Protein AF-A0AB73PGU0-F1 (afdb_monomer)

Secondary structure (DSSP, 8-state):
------HHHHHHHHHHHHHHHHHT--HHHHHHHTTS--HHHHHHHHTTSSPPPHHHHHHHGGGGT-SSHHHHHHHHHHHHHHHHHHHHHHHHHHHHHHHHHHHHHHH-GGG---GGGG-TTTTTT--PPP-

Foldseek 3Di:
DPQPQDPLLVLLLVLVLVLCVVLVNDLVNLCVLVVNDDSVVSVCSNVSVHGDDQVSLQSCQVVSVHNGNVRSSVVSVVVCVVVVVVVVVVVVVVVVVVVVVVVVCVVCVVVDDDVLVVDPCVCVPPDPDDD

Structure (mmCIF, N/CA/C/O backbone):
data_AF-A0AB73PGU0-F1
#
_entry.id   AF-A0AB73PGU0-F1
#
loop_
_atom_site.group_PDB
_atom_site.id
_atom_site.type_symbol
_atom_site.label_atom_id
_atom_site.label_alt_id
_atom_site.label_comp_id
_atom_site.label_asym_id
_atom_site.label_entity_id
_atom_site.label_seq_id
_atom_site.pdbx_PDB_ins_code
_atom_site.Cartn_x
_atom_site.Cartn_y
_atom_site.Cartn_z
_atom_site.occupancy
_atom_site.B_iso_or_equiv
_atom_site.auth_seq_id
_atom_site.auth_comp_id
_atom_site.auth_asym_id
_atom_site.auth_atom_id
_atom_site.pdbx_PDB_model_num
ATOM 1 N N . MET A 1 1 ? 15.342 8.056 17.870 1.00 42.19 1 MET A N 1
ATOM 2 C CA . MET A 1 1 ? 15.193 6.724 17.252 1.00 42.19 1 MET A CA 1
ATOM 3 C C . MET A 1 1 ? 15.213 6.954 15.758 1.00 42.19 1 MET A C 1
ATOM 5 O O . MET A 1 1 ? 14.221 7.421 15.206 1.00 42.19 1 MET A O 1
ATOM 9 N N . ASP A 1 2 ? 16.370 6.753 15.139 1.00 48.47 2 ASP A N 1
ATOM 10 C CA . ASP A 1 2 ? 16.522 6.889 13.695 1.00 48.47 2 ASP A CA 1
ATOM 11 C C . ASP A 1 2 ? 15.851 5.677 13.054 1.00 48.47 2 ASP A C 1
ATOM 13 O O . ASP A 1 2 ? 16.398 4.579 13.041 1.00 48.47 2 ASP A O 1
ATOM 17 N N . SER A 1 3 ? 14.600 5.844 12.623 1.00 56.78 3 SER A N 1
ATOM 18 C CA . SER A 1 3 ? 13.902 4.834 11.828 1.00 56.78 3 SER A CA 1
ATOM 19 C C . SER A 1 3 ? 14.548 4.796 10.447 1.00 56.78 3 SER A C 1
ATOM 21 O O . SER A 1 3 ? 14.090 5.479 9.532 1.00 56.78 3 SER A O 1
ATOM 23 N N . SER A 1 4 ? 15.655 4.068 10.315 1.00 62.69 4 SER A N 1
ATOM 24 C CA . SER A 1 4 ? 16.241 3.756 9.020 1.00 62.69 4 SER A CA 1
ATOM 25 C C . SER A 1 4 ? 15.293 2.810 8.287 1.00 62.69 4 SER A C 1
ATOM 27 O O . SER A 1 4 ? 15.162 1.639 8.633 1.00 62.69 4 SER A O 1
ATOM 29 N N . THR A 1 5 ? 14.589 3.341 7.289 1.00 70.62 5 THR A N 1
ATOM 30 C CA . THR A 1 5 ? 13.758 2.551 6.379 1.00 70.62 5 THR A CA 1
ATOM 31 C C . THR A 1 5 ? 14.639 1.495 5.709 1.00 70.62 5 THR A C 1
ATOM 33 O O . THR A 1 5 ? 15.597 1.821 5.005 1.00 70.62 5 THR A O 1
ATOM 36 N N . THR A 1 6 ? 14.355 0.220 5.955 1.00 83.44 6 THR A N 1
ATOM 37 C CA . THR A 1 6 ? 15.083 -0.908 5.368 1.00 83.44 6 THR A CA 1
ATOM 38 C C . THR A 1 6 ? 14.605 -1.185 3.943 1.00 83.44 6 THR A C 1
ATOM 40 O O . THR A 1 6 ? 13.558 -0.702 3.508 1.00 83.44 6 THR A O 1
ATOM 43 N N . ARG A 1 7 ? 15.342 -2.016 3.193 1.00 83.31 7 ARG A N 1
ATOM 44 C CA . ARG A 1 7 ? 14.898 -2.465 1.862 1.00 83.3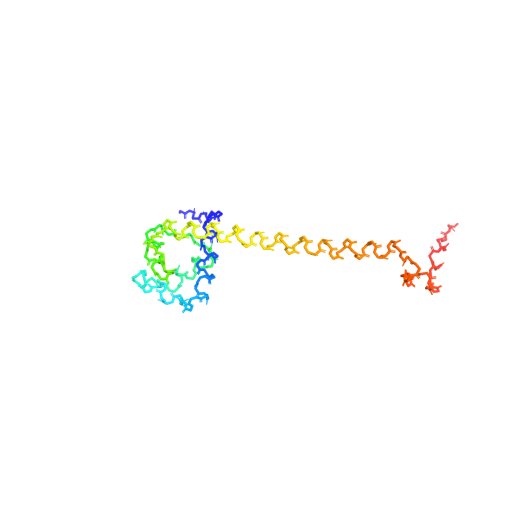1 7 ARG A CA 1
ATOM 45 C C . ARG A 1 7 ? 13.496 -3.077 1.922 1.00 83.31 7 ARG A C 1
ATOM 47 O O . ARG A 1 7 ? 12.679 -2.752 1.072 1.00 83.31 7 ARG A O 1
ATOM 54 N N . THR A 1 8 ? 13.218 -3.906 2.928 1.00 85.81 8 THR A N 1
ATOM 55 C CA . THR A 1 8 ? 11.913 -4.549 3.141 1.00 85.81 8 THR A CA 1
ATOM 56 C C . THR A 1 8 ? 10.806 -3.529 3.390 1.00 85.81 8 THR A C 1
ATOM 58 O O . THR A 1 8 ? 9.726 -3.661 2.823 1.00 85.81 8 THR A O 1
ATOM 61 N N . ASP A 1 9 ? 11.079 -2.471 4.157 1.00 88.19 9 ASP A N 1
ATOM 62 C CA . ASP A 1 9 ? 10.100 -1.403 4.387 1.00 88.19 9 ASP A CA 1
ATOM 63 C C . ASP A 1 9 ? 9.684 -0.731 3.076 1.00 88.19 9 ASP A C 1
ATOM 65 O O . ASP A 1 9 ? 8.495 -0.522 2.840 1.00 88.19 9 ASP A O 1
ATOM 69 N N . LEU A 1 10 ? 10.640 -0.455 2.183 1.00 88.38 10 LEU A N 1
ATOM 70 C CA . LEU A 1 10 ? 10.348 0.125 0.868 1.00 88.38 10 LEU A CA 1
ATOM 71 C C . LEU A 1 10 ? 9.468 -0.798 0.019 1.00 88.38 10 LEU A C 1
ATOM 73 O O . LEU A 1 10 ? 8.542 -0.326 -0.640 1.00 88.38 10 LEU A O 1
ATOM 77 N N . VAL A 1 11 ? 9.728 -2.110 0.063 1.00 90.56 11 VAL A N 1
ATOM 78 C CA . VAL A 1 11 ? 8.909 -3.117 -0.630 1.00 90.56 11 VAL A CA 1
ATOM 79 C C . VAL A 1 11 ? 7.466 -3.079 -0.133 1.00 90.56 11 VAL A C 1
ATOM 81 O O . VAL A 1 11 ? 6.534 -3.022 -0.933 1.00 90.56 11 VAL A O 1
ATOM 84 N N . ILE A 1 12 ? 7.288 -3.067 1.187 1.00 92.12 12 ILE A N 1
ATOM 85 C CA . ILE A 1 12 ? 5.972 -3.031 1.828 1.00 92.12 12 ILE A CA 1
ATOM 86 C C . ILE A 1 12 ? 5.235 -1.738 1.466 1.00 92.12 12 ILE A C 1
ATOM 88 O O . ILE A 1 12 ? 4.068 -1.788 1.088 1.00 92.12 12 ILE A O 1
ATOM 92 N N . CYS A 1 13 ? 5.908 -0.585 1.516 1.00 92.19 13 CYS A N 1
ATOM 93 C CA . CYS A 1 13 ? 5.293 0.702 1.183 1.00 92.19 13 CYS A CA 1
ATOM 94 C C . CYS A 1 13 ? 4.848 0.762 -0.284 1.00 92.19 13 CYS A C 1
ATOM 96 O O . CYS A 1 13 ? 3.736 1.212 -0.573 1.00 92.19 13 CYS A O 1
ATOM 98 N N . LYS A 1 14 ? 5.684 0.262 -1.205 1.00 91.25 14 LYS A N 1
ATOM 99 C CA . LYS A 1 14 ? 5.345 0.178 -2.631 1.00 91.25 14 LYS A CA 1
ATOM 100 C C . LYS A 1 14 ? 4.131 -0.724 -2.855 1.00 91.25 14 LYS A C 1
ATOM 102 O O . LYS A 1 14 ? 3.184 -0.299 -3.512 1.00 91.25 14 LYS A O 1
ATOM 107 N N . TYR A 1 15 ? 4.142 -1.922 -2.271 1.00 93.00 15 TYR A N 1
ATOM 108 C CA . TYR A 1 15 ? 3.032 -2.866 -2.383 1.00 93.00 15 TYR A CA 1
ATOM 109 C C . TYR A 1 15 ? 1.727 -2.276 -1.845 1.00 93.00 15 TYR A C 1
ATOM 111 O O . TYR A 1 15 ? 0.718 -2.306 -2.540 1.00 93.00 15 TYR A O 1
ATOM 119 N N . ILE A 1 16 ? 1.749 -1.684 -0.644 1.00 93.19 16 ILE A N 1
ATOM 120 C CA . ILE A 1 16 ? 0.570 -1.044 -0.047 1.00 93.19 16 ILE A CA 1
ATOM 121 C C . ILE A 1 16 ? 0.042 0.063 -0.964 1.00 93.19 16 ILE A C 1
ATOM 123 O O . ILE A 1 16 ? -1.157 0.116 -1.208 1.00 93.19 16 ILE A O 1
ATOM 127 N N . SER A 1 17 ? 0.916 0.904 -1.523 1.00 92.00 17 SER A N 1
ATOM 128 C CA . SER A 1 17 ? 0.509 1.991 -2.427 1.00 92.00 17 SER A CA 1
ATOM 129 C C . SER A 1 17 ? -0.167 1.467 -3.700 1.00 92.00 17 SER A C 1
ATOM 131 O O . SER A 1 17 ? -1.230 1.948 -4.080 1.00 92.00 17 SER A O 1
ATOM 133 N N . GLN A 1 18 ? 0.391 0.426 -4.320 1.00 90.75 18 GLN A N 1
ATOM 134 C CA . GLN A 1 18 ? -0.200 -0.208 -5.505 1.00 90.75 18 GLN A CA 1
ATOM 135 C C . GLN A 1 18 ? -1.516 -0.925 -5.181 1.00 90.75 18 GLN A C 1
ATOM 137 O O . GLN A 1 18 ? -2.491 -0.818 -5.922 1.00 90.75 18 GLN A O 1
ATOM 142 N N . ALA A 1 19 ? -1.567 -1.639 -4.056 1.00 90.12 19 ALA A N 1
ATOM 143 C CA . ALA A 1 19 ? -2.769 -2.325 -3.604 1.00 90.12 19 ALA A CA 1
ATOM 144 C C . ALA A 1 19 ? -3.880 -1.333 -3.227 1.00 90.12 19 ALA A C 1
ATOM 146 O O . ALA A 1 19 ? -5.056 -1.648 -3.394 1.00 90.12 19 ALA A O 1
ATOM 147 N N . MET A 1 20 ? -3.531 -0.130 -2.761 1.00 93.19 20 MET A N 1
ATOM 148 C CA . MET A 1 20 ? -4.494 0.949 -2.549 1.00 93.19 20 MET A CA 1
ATOM 149 C C . MET A 1 20 ? -5.137 1.400 -3.858 1.00 93.19 20 MET A C 1
ATOM 151 O O . MET A 1 20 ? -6.361 1.465 -3.942 1.00 93.19 20 MET A O 1
ATOM 155 N N . GLU A 1 21 ? -4.328 1.661 -4.885 1.00 90.25 21 GLU A N 1
ATOM 156 C CA . GLU A 1 21 ? -4.814 2.069 -6.207 1.00 90.25 21 GLU A CA 1
ATOM 157 C C . GLU A 1 21 ? -5.678 0.981 -6.856 1.00 90.25 21 GLU A C 1
ATOM 159 O O . GLU A 1 21 ? -6.776 1.267 -7.332 1.00 90.25 21 GLU A O 1
ATOM 164 N N . ALA A 1 22 ? -5.227 -0.276 -6.815 1.00 88.12 22 ALA A N 1
ATOM 165 C CA . ALA A 1 22 ? -5.921 -1.399 -7.440 1.00 88.12 22 ALA A CA 1
ATOM 166 C C . ALA A 1 22 ? -7.276 -1.722 -6.788 1.00 88.12 22 ALA A C 1
ATOM 168 O O . ALA A 1 22 ? -8.213 -2.109 -7.482 1.00 88.12 22 ALA A O 1
ATOM 169 N N . ASN A 1 23 ? -7.386 -1.559 -5.466 1.00 88.56 23 ASN A N 1
ATOM 170 C CA . ASN A 1 23 ? -8.597 -1.891 -4.710 1.00 88.56 23 ASN A CA 1
ATOM 171 C C . ASN A 1 23 ? -9.470 -0.666 -4.383 1.00 88.56 23 ASN A C 1
ATOM 173 O O . ASN A 1 23 ? -10.486 -0.806 -3.706 1.00 88.56 23 ASN A O 1
ATOM 177 N N . GLY A 1 24 ? -9.082 0.537 -4.823 1.00 92.00 24 GLY A N 1
ATOM 178 C CA . GLY A 1 24 ? -9.798 1.776 -4.504 1.00 92.00 24 GLY A CA 1
ATOM 179 C C . GLY A 1 24 ? -9.772 2.148 -3.015 1.00 92.00 24 GLY A C 1
ATOM 180 O O . GLY A 1 24 ? -10.698 2.795 -2.530 1.00 92.00 24 GLY A O 1
ATOM 181 N N . ILE A 1 25 ? -8.733 1.735 -2.281 1.00 94.00 25 ILE A N 1
ATOM 182 C CA . ILE A 1 25 ? -8.571 2.000 -0.843 1.00 94.00 25 ILE A CA 1
ATOM 183 C C . ILE A 1 25 ? -7.874 3.348 -0.665 1.00 94.00 25 ILE A C 1
ATOM 185 O O . ILE A 1 25 ? -6.797 3.595 -1.208 1.00 94.00 25 ILE A O 1
ATOM 189 N N . THR A 1 26 ? -8.456 4.230 0.141 1.00 95.81 26 THR A N 1
ATOM 190 C CA . THR A 1 26 ? -7.923 5.575 0.375 1.00 95.81 26 THR A CA 1
ATOM 191 C C . THR A 1 26 ? -7.048 5.641 1.630 1.00 95.81 26 THR A C 1
ATOM 193 O O . THR A 1 26 ? -7.118 4.797 2.523 1.00 95.81 26 THR A O 1
ATOM 196 N N . GLN A 1 27 ? -6.245 6.704 1.773 1.00 95.31 27 GLN A N 1
ATOM 197 C CA . GLN A 1 27 ? -5.517 6.950 3.031 1.00 95.31 27 GLN A CA 1
ATOM 198 C C . GLN A 1 27 ? -6.459 7.150 4.234 1.00 95.31 27 GLN A C 1
ATOM 200 O O . GLN A 1 27 ? -6.046 6.932 5.374 1.00 95.31 27 GLN A O 1
ATOM 205 N N . ALA A 1 28 ? -7.715 7.553 4.002 1.00 95.44 28 ALA A N 1
ATOM 206 C CA . ALA A 1 28 ? -8.720 7.658 5.056 1.00 95.44 28 ALA A CA 1
ATOM 207 C C . ALA A 1 28 ? -9.158 6.273 5.559 1.00 95.44 28 ALA A C 1
ATOM 209 O O . ALA A 1 28 ? -9.367 6.101 6.759 1.00 95.44 28 ALA A O 1
ATOM 210 N N . ASP A 1 29 ? -9.209 5.273 4.678 1.00 95.25 29 ASP A N 1
ATOM 211 C CA . ASP A 1 29 ? -9.517 3.890 5.054 1.00 95.25 29 ASP A CA 1
ATOM 212 C C . ASP A 1 29 ? -8.382 3.278 5.879 1.00 95.25 29 ASP A C 1
ATOM 214 O O . ASP A 1 29 ? -8.634 2.670 6.921 1.00 95.25 29 ASP A O 1
ATOM 218 N N . LEU A 1 30 ? -7.125 3.538 5.491 1.00 95.19 30 LEU A N 1
ATOM 219 C CA . LEU A 1 30 ? -5.963 3.159 6.303 1.00 95.19 30 LEU A CA 1
ATOM 220 C C . LEU A 1 30 ? -5.986 3.843 7.676 1.00 95.19 30 LEU A C 1
ATOM 222 O O . LEU A 1 30 ? -5.739 3.206 8.697 1.00 95.19 30 LEU A O 1
ATOM 226 N N . SER A 1 31 ? -6.308 5.140 7.716 1.00 96.19 31 SER A N 1
ATOM 227 C CA . SER A 1 31 ? -6.467 5.882 8.970 1.00 96.19 31 SER A CA 1
ATOM 228 C C . SER A 1 31 ? -7.531 5.239 9.862 1.00 96.19 31 SER A C 1
ATOM 230 O O . SER A 1 31 ? -7.272 5.002 11.042 1.00 96.19 31 SER A O 1
ATOM 232 N N . LYS A 1 32 ? -8.691 4.883 9.298 1.00 95.69 32 LYS A N 1
ATOM 233 C CA . LYS A 1 32 ? -9.795 4.233 10.015 1.00 95.69 32 LYS A CA 1
ATOM 234 C C . LYS A 1 32 ? -9.400 2.866 10.579 1.00 95.69 32 LYS A C 1
ATOM 236 O O . LYS A 1 32 ? -9.692 2.597 11.742 1.00 95.69 32 LYS A O 1
ATOM 241 N N . ALA A 1 33 ? -8.703 2.037 9.801 1.00 94.31 33 ALA A N 1
ATOM 242 C CA . ALA A 1 33 ? -8.201 0.736 10.258 1.00 94.31 33 ALA A CA 1
ATOM 243 C C . ALA A 1 33 ? -7.163 0.856 11.388 1.00 94.31 33 ALA A C 1
ATOM 245 O O . ALA A 1 33 ? -7.006 -0.051 12.204 1.00 94.31 33 ALA A O 1
ATOM 246 N N . LEU A 1 34 ? -6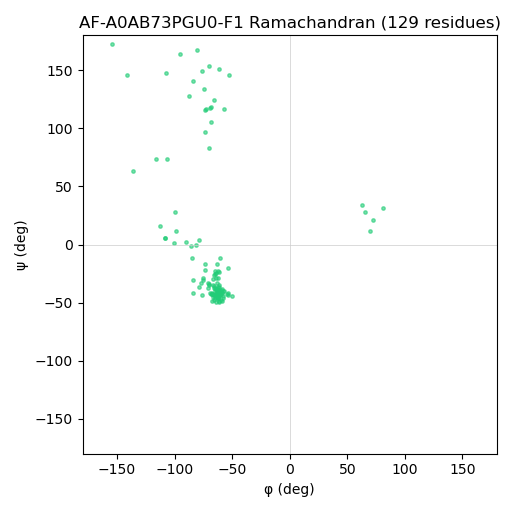.489 2.002 11.480 1.00 94.88 34 LEU A N 1
ATOM 247 C CA . LEU A 1 34 ? -5.498 2.294 12.510 1.00 94.88 34 LEU A CA 1
ATOM 248 C C . LEU A 1 34 ? -6.051 3.156 13.652 1.00 94.88 34 LEU A C 1
ATOM 250 O O . LEU A 1 34 ? -5.285 3.861 14.298 1.00 94.88 34 LEU A O 1
ATOM 254 N N . GLU A 1 35 ? -7.354 3.087 13.935 1.00 92.69 35 GLU A N 1
ATOM 255 C CA . GLU A 1 35 ? -8.005 3.837 15.028 1.00 92.69 35 GLU A CA 1
ATOM 256 C C . GLU A 1 35 ? -7.930 5.370 14.855 1.00 92.69 35 GLU A C 1
ATOM 258 O O . GLU A 1 35 ? -7.835 6.126 15.819 1.00 92.69 35 GLU A O 1
ATOM 263 N N . GLY A 1 36 ? -7.971 5.857 13.614 1.00 89.06 36 GLY A N 1
ATOM 264 C CA . GLY A 1 36 ? -8.018 7.291 13.318 1.00 89.06 36 GLY A CA 1
ATOM 265 C C . GLY A 1 36 ? -6.658 7.988 13.373 1.00 89.06 36 GLY A C 1
ATOM 266 O O . GLY A 1 36 ? -6.582 9.171 13.711 1.00 89.06 36 GLY A O 1
ATOM 267 N N . ARG A 1 37 ? -5.562 7.288 13.036 1.00 92.94 37 ARG A N 1
ATOM 268 C CA . ARG A 1 37 ? -4.232 7.918 12.909 1.00 92.94 37 ARG A CA 1
ATOM 269 C C . ARG A 1 37 ? -4.273 9.124 11.972 1.00 92.94 37 ARG A C 1
ATOM 271 O O . ARG A 1 37 ? -4.986 9.131 10.970 1.00 92.94 37 ARG A O 1
ATOM 278 N N . SER A 1 38 ? -3.462 10.135 12.278 1.00 94.62 38 SER A N 1
ATOM 279 C CA . SER A 1 38 ? -3.455 11.386 11.520 1.00 94.62 38 SER A CA 1
ATOM 280 C C . SER A 1 38 ? -3.079 11.175 10.050 1.00 94.62 38 SER A C 1
ATOM 282 O O . SER A 1 38 ? -2.293 10.294 9.702 1.00 94.62 38 SER A O 1
ATOM 284 N N . LYS A 1 39 ? -3.587 12.050 9.176 1.00 93.06 39 LYS A N 1
ATOM 285 C CA . LYS A 1 39 ? -3.259 12.026 7.743 1.00 93.06 39 LYS A CA 1
ATOM 286 C C . LYS A 1 39 ? -1.747 12.065 7.489 1.00 93.06 39 LYS A C 1
ATOM 288 O O . LYS A 1 39 ? -1.255 11.324 6.648 1.00 93.06 39 LYS A O 1
ATOM 293 N N . GLY A 1 40 ? -1.008 12.894 8.232 1.00 94.38 40 GLY A N 1
ATOM 294 C CA . GLY A 1 40 ? 0.452 12.977 8.112 1.00 94.38 40 GLY A CA 1
ATOM 295 C C . GLY A 1 40 ? 1.143 11.658 8.462 1.00 94.38 40 GLY A C 1
ATOM 296 O O . GLY A 1 40 ? 2.029 11.216 7.740 1.00 94.38 40 GLY A O 1
ATOM 297 N N . TYR A 1 41 ? 0.667 10.977 9.506 1.00 94.31 41 TYR A N 1
ATOM 298 C CA . TYR A 1 41 ? 1.202 9.686 9.933 1.00 94.31 41 TYR A CA 1
ATOM 299 C C . TYR A 1 41 ? 1.051 8.595 8.866 1.00 94.31 41 TYR A C 1
ATOM 301 O O . TYR A 1 41 ? 1.992 7.831 8.635 1.00 94.31 41 TYR A O 1
ATOM 309 N N . ILE A 1 42 ? -0.122 8.532 8.224 1.00 95.62 42 ILE A N 1
ATOM 310 C CA . ILE A 1 42 ? -0.395 7.606 7.116 1.00 95.62 42 ILE A CA 1
ATOM 311 C C . ILE A 1 42 ? 0.445 7.989 5.899 1.00 95.62 42 ILE A C 1
ATOM 313 O O . ILE A 1 42 ? 1.138 7.144 5.339 1.00 95.62 42 ILE A O 1
ATOM 317 N N . SER A 1 43 ? 0.437 9.270 5.524 1.00 94.31 43 SER A N 1
ATOM 318 C CA . SER A 1 43 ? 1.162 9.766 4.356 1.00 94.31 43 SER A CA 1
ATOM 319 C C . SER A 1 43 ? 2.662 9.500 4.449 1.00 94.31 43 SER A C 1
ATOM 321 O O . SER A 1 43 ? 3.258 9.109 3.452 1.00 94.31 43 SER A O 1
ATOM 323 N N . ASP A 1 44 ? 3.286 9.687 5.612 1.00 9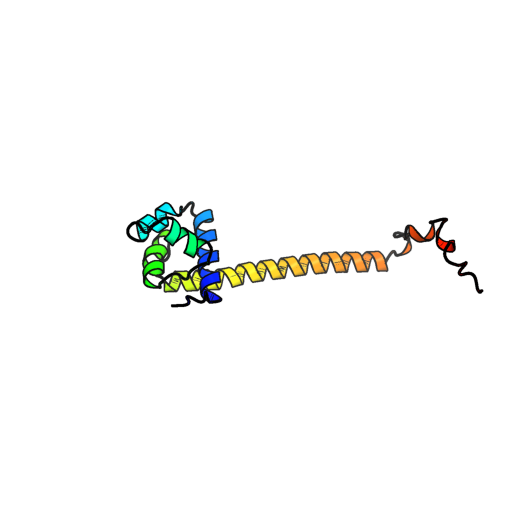3.94 44 ASP A N 1
ATOM 324 C CA . ASP A 1 44 ? 4.720 9.435 5.771 1.00 93.94 44 ASP A CA 1
ATOM 325 C C . ASP A 1 44 ? 5.081 7.964 5.539 1.00 93.94 44 ASP A C 1
ATOM 327 O O . ASP A 1 44 ? 6.152 7.676 5.009 1.00 93.94 44 ASP A O 1
ATOM 331 N N . ARG A 1 45 ? 4.190 7.031 5.884 1.00 93.31 45 ARG A N 1
ATOM 332 C CA . ARG A 1 45 ? 4.425 5.596 5.689 1.00 93.31 45 ARG A CA 1
ATOM 333 C C . ARG A 1 45 ? 4.085 5.129 4.287 1.00 93.31 45 ARG A C 1
ATOM 335 O O . ARG A 1 45 ? 4.859 4.394 3.695 1.00 93.31 45 ARG A O 1
ATOM 342 N N . VAL A 1 46 ? 2.979 5.603 3.716 1.00 92.31 46 VAL A N 1
ATOM 343 C CA . VAL A 1 46 ? 2.635 5.324 2.312 1.00 92.31 46 VAL A CA 1
ATOM 344 C C . VAL A 1 46 ? 3.752 5.820 1.383 1.00 92.31 46 VAL A C 1
ATOM 346 O O . VAL A 1 46 ? 4.159 5.109 0.473 1.00 92.31 46 VAL A O 1
ATOM 349 N N . LEU A 1 47 ? 4.337 6.989 1.675 1.00 89.75 47 LEU A N 1
ATOM 350 C CA . LEU A 1 47 ? 5.471 7.546 0.926 1.00 89.75 47 LEU A CA 1
ATOM 351 C C . LEU A 1 47 ? 6.838 6.927 1.289 1.00 89.75 47 LEU A C 1
ATOM 353 O O . LEU A 1 47 ? 7.861 7.409 0.806 1.00 89.75 47 LEU A O 1
ATOM 357 N N . GLY A 1 48 ? 6.895 5.917 2.164 1.00 88.25 48 GLY A N 1
ATOM 358 C CA . GLY A 1 48 ? 8.140 5.239 2.549 1.00 88.25 48 GLY A CA 1
ATOM 359 C C . GLY A 1 48 ? 9.115 6.069 3.396 1.00 88.25 48 GLY A C 1
ATOM 360 O O . GLY A 1 48 ? 10.259 5.665 3.601 1.00 88.25 48 GLY A O 1
ATOM 361 N N . LYS A 1 49 ? 8.688 7.222 3.927 1.00 89.88 49 LYS A N 1
ATOM 362 C CA . LYS A 1 49 ? 9.503 8.066 4.822 1.00 89.88 49 LYS A CA 1
ATOM 363 C C . LYS A 1 49 ? 9.648 7.464 6.220 1.00 89.88 49 LYS A C 1
ATOM 365 O O . LYS A 1 49 ? 10.549 7.847 6.965 1.00 89.88 49 LYS A O 1
ATOM 370 N N . ARG A 1 50 ? 8.732 6.571 6.601 1.00 90.44 50 ARG A N 1
ATOM 371 C CA . ARG A 1 50 ? 8.715 5.843 7.875 1.00 90.44 50 ARG A CA 1
ATOM 372 C C . ARG A 1 50 ? 8.260 4.404 7.649 1.00 90.44 50 ARG A C 1
ATOM 374 O O . ARG A 1 50 ? 7.382 4.165 6.828 1.00 90.44 50 ARG A O 1
ATOM 381 N N . SER A 1 51 ? 8.812 3.481 8.427 1.00 90.94 51 SER A N 1
ATOM 382 C CA . SER A 1 51 ? 8.388 2.080 8.452 1.00 90.94 51 SER A CA 1
ATOM 383 C C . SER A 1 51 ? 7.008 1.903 9.095 1.00 90.94 51 SER A C 1
ATOM 385 O O . SER A 1 51 ? 6.594 2.685 9.960 1.00 90.94 51 SER A O 1
ATOM 387 N N . TRP A 1 52 ? 6.321 0.833 8.701 1.00 93.25 52 TRP A N 1
ATOM 388 C CA . TRP A 1 52 ? 5.115 0.344 9.367 1.00 93.25 52 TRP A CA 1
ATOM 389 C C . TRP A 1 52 ? 5.496 -0.545 10.551 1.00 93.25 52 TRP A C 1
ATOM 391 O O . TRP A 1 52 ? 6.419 -1.352 10.451 1.00 93.25 52 TRP A O 1
ATOM 401 N N . ALA A 1 53 ? 4.778 -0.442 11.668 1.00 92.94 53 ALA A N 1
ATOM 402 C CA . ALA A 1 53 ? 4.895 -1.447 12.718 1.00 92.94 53 ALA A CA 1
ATOM 403 C C . ALA A 1 53 ? 4.137 -2.726 12.320 1.00 92.94 53 ALA A C 1
ATOM 405 O O . ALA A 1 53 ? 3.105 -2.659 11.655 1.00 92.94 53 ALA A O 1
ATOM 406 N N . ILE A 1 54 ? 4.606 -3.892 12.777 1.00 92.94 54 ILE A N 1
ATOM 407 C CA . ILE A 1 54 ? 3.959 -5.190 12.494 1.00 92.94 54 ILE A CA 1
ATOM 408 C C . ILE A 1 54 ? 2.478 -5.186 12.901 1.00 92.94 54 ILE A C 1
ATOM 410 O O . ILE A 1 54 ? 1.629 -5.608 12.125 1.00 92.94 54 ILE A O 1
ATOM 414 N N . SER A 1 55 ? 2.148 -4.615 14.062 1.00 95.44 55 SER A N 1
ATOM 415 C CA . SER A 1 55 ? 0.761 -4.501 14.531 1.00 95.44 55 SER A CA 1
ATOM 416 C C . SER A 1 55 ? -0.117 -3.603 13.654 1.00 95.44 55 SER A C 1
ATOM 418 O O . SER A 1 55 ? -1.336 -3.754 13.641 1.00 95.44 55 SER A O 1
ATOM 420 N N . GLU A 1 56 ? 0.475 -2.656 12.927 1.00 95.75 56 GLU A N 1
ATOM 421 C CA . GLU A 1 56 ? -0.245 -1.845 11.946 1.00 95.75 56 GLU A CA 1
ATOM 422 C C . GLU A 1 56 ? -0.498 -2.653 10.684 1.00 95.75 56 GLU A C 1
ATOM 424 O O . GLU A 1 56 ? -1.615 -2.649 10.178 1.00 95.75 56 GLU A O 1
ATOM 429 N N . LEU A 1 57 ? 0.506 -3.396 10.217 1.00 96.19 57 LEU A N 1
ATOM 430 C CA . LEU A 1 57 ? 0.357 -4.291 9.074 1.00 96.19 57 LEU A CA 1
ATOM 431 C C . LEU A 1 57 ? -0.725 -5.349 9.318 1.00 96.19 57 LEU A C 1
ATOM 433 O O . LEU A 1 57 ? -1.510 -5.603 8.411 1.00 96.19 57 LEU A O 1
ATOM 437 N N . ASP A 1 58 ? -0.842 -5.882 10.538 1.00 96.31 58 ASP A N 1
ATOM 438 C CA . ASP A 1 58 ? -1.913 -6.823 10.909 1.00 96.31 58 ASP A CA 1
ATOM 439 C C . ASP A 1 58 ? -3.304 -6.203 10.757 1.00 96.31 58 ASP A C 1
ATOM 441 O O . ASP A 1 58 ? -4.238 -6.844 10.287 1.00 96.31 58 ASP A O 1
ATOM 445 N N . ARG A 1 59 ? -3.451 -4.929 11.126 1.00 96.62 59 ARG A N 1
ATOM 446 C CA . ARG A 1 59 ? -4.729 -4.211 11.014 1.00 96.62 59 ARG A CA 1
ATOM 447 C C . ARG A 1 59 ? -5.056 -3.823 9.578 1.00 96.62 59 ARG A C 1
ATOM 449 O O . ARG A 1 59 ? -6.228 -3.691 9.235 1.00 96.62 59 ARG A O 1
ATOM 456 N N . LEU A 1 60 ? -4.034 -3.608 8.753 1.00 96.06 60 LEU A N 1
ATOM 457 C CA . LEU A 1 60 ? -4.196 -3.247 7.349 1.00 96.06 60 LEU A CA 1
ATOM 458 C C . LEU A 1 60 ? -4.408 -4.465 6.444 1.00 96.06 60 LEU A C 1
ATOM 460 O O . LEU A 1 60 ? -5.101 -4.336 5.439 1.00 96.06 60 LEU A O 1
ATOM 464 N N . ALA A 1 61 ? -3.853 -5.632 6.782 1.00 94.94 61 ALA A N 1
ATOM 465 C CA . ALA A 1 61 ? -3.925 -6.839 5.958 1.00 94.94 61 ALA A CA 1
ATOM 466 C C . ALA A 1 61 ? -5.354 -7.196 5.488 1.00 94.94 61 ALA A C 1
ATOM 468 O O . ALA A 1 61 ? -5.523 -7.414 4.281 1.00 94.94 61 ALA A O 1
ATOM 469 N N . PRO A 1 62 ? -6.400 -7.133 6.340 1.00 94.81 62 PRO A N 1
ATOM 470 C CA . PRO A 1 62 ? -7.768 -7.428 5.915 1.00 94.81 62 PRO A CA 1
ATOM 471 C C . PRO A 1 62 ? -8.311 -6.489 4.835 1.00 94.81 62 PRO A C 1
ATOM 473 O O . PRO A 1 62 ? -9.131 -6.916 4.025 1.00 94.81 62 PRO A O 1
ATOM 476 N N . LEU A 1 63 ? -7.846 -5.232 4.772 1.00 94.12 63 LEU A N 1
ATOM 477 C CA . LEU A 1 63 ? -8.260 -4.296 3.716 1.00 94.12 63 LEU A CA 1
ATOM 478 C C . LEU A 1 63 ? -7.814 -4.770 2.331 1.00 94.12 63 LEU A C 1
ATOM 480 O O . LEU A 1 63 ? -8.476 -4.482 1.341 1.00 94.12 63 LEU A O 1
ATOM 484 N N . PHE A 1 64 ? -6.715 -5.519 2.270 1.00 91.62 64 PHE A N 1
ATOM 485 C CA . PHE A 1 64 ? -6.153 -6.063 1.038 1.00 91.62 64 PHE A CA 1
ATOM 486 C C . PHE A 1 64 ? -6.537 -7.534 0.811 1.00 91.62 64 PHE A C 1
ATOM 488 O O . PHE A 1 64 ? -5.950 -8.191 -0.046 1.00 91.62 64 PHE A O 1
ATOM 495 N N . GLY A 1 65 ? -7.492 -8.068 1.584 1.00 90.94 65 GLY A N 1
ATOM 496 C CA . GLY A 1 65 ? -7.920 -9.467 1.492 1.00 90.94 65 GLY A CA 1
ATOM 497 C C . GLY A 1 65 ? -6.906 -10.472 2.047 1.00 90.94 65 GLY A C 1
ATOM 498 O O . GLY A 1 65 ? -6.946 -11.645 1.679 1.00 90.94 65 GLY A O 1
ATOM 499 N N . LEU A 1 66 ? -5.990 -10.027 2.910 1.00 93.50 66 LEU A N 1
ATOM 500 C CA . LEU A 1 66 ? -4.954 -10.860 3.518 1.00 93.50 66 LEU A CA 1
ATOM 501 C C . LEU A 1 66 ? -5.259 -11.122 5.001 1.00 93.50 66 LEU A C 1
ATOM 503 O O . LEU A 1 66 ? -5.845 -10.264 5.663 1.00 93.50 66 LEU A O 1
ATOM 507 N N . PRO A 1 67 ? -4.872 -12.292 5.540 1.00 92.19 67 PRO A N 1
ATOM 508 C CA . PRO A 1 67 ? -5.252 -12.680 6.896 1.00 92.19 67 PRO A CA 1
ATOM 509 C C . PRO A 1 67 ? -4.433 -11.979 7.988 1.00 92.19 67 PRO A C 1
ATOM 511 O O . PRO A 1 67 ? -4.974 -11.719 9.059 1.00 92.19 67 PRO A O 1
ATOM 514 N N . ASP A 1 68 ? -3.153 -11.688 7.739 1.00 94.69 68 ASP A N 1
ATOM 515 C CA . ASP A 1 68 ? -2.225 -11.150 8.739 1.00 94.69 68 ASP A CA 1
ATOM 516 C C . ASP A 1 68 ? -1.069 -10.342 8.116 1.00 94.69 68 ASP A C 1
ATOM 518 O O . ASP A 1 68 ? -0.877 -10.292 6.891 1.00 94.69 68 ASP A O 1
ATOM 522 N N . ALA A 1 69 ? -0.275 -9.703 8.979 1.00 94.88 69 ALA A N 1
ATOM 523 C CA . ALA A 1 69 ? 0.908 -8.936 8.609 1.00 94.88 69 ALA A CA 1
ATOM 524 C C . ALA A 1 69 ? 1.919 -9.773 7.822 1.00 94.88 69 ALA A C 1
ATOM 526 O O . ALA A 1 69 ? 2.515 -9.276 6.869 1.00 94.88 69 ALA A O 1
ATOM 527 N N . LEU A 1 70 ? 2.126 -11.036 8.207 1.00 94.69 70 LEU A N 1
ATOM 528 C CA . LEU A 1 70 ? 3.122 -11.895 7.570 1.00 94.69 70 LEU A CA 1
ATOM 529 C C . LEU A 1 70 ? 2.753 -12.183 6.112 1.00 94.69 70 LEU A C 1
ATOM 531 O O . LEU A 1 70 ? 3.611 -12.095 5.234 1.00 94.69 70 LEU A O 1
ATOM 535 N N . SER A 1 71 ? 1.477 -12.452 5.846 1.00 93.94 71 SER A N 1
ATOM 536 C CA . SER A 1 71 ? 0.933 -12.646 4.503 1.00 93.94 71 SER A CA 1
ATOM 537 C C . SER A 1 71 ? 1.062 -11.381 3.659 1.00 93.94 71 SER A C 1
ATOM 539 O O . SER A 1 71 ? 1.403 -11.465 2.481 1.00 93.94 71 SER A O 1
ATOM 541 N N . LEU A 1 72 ? 0.866 -10.203 4.260 1.00 94.00 72 LEU A N 1
ATOM 542 C CA . LEU A 1 72 ? 1.098 -8.915 3.599 1.00 94.00 72 LEU A CA 1
ATOM 543 C C . LEU A 1 72 ? 2.567 -8.703 3.247 1.00 94.00 72 LEU A C 1
ATOM 545 O O . LEU A 1 72 ? 2.873 -8.335 2.113 1.00 94.00 72 LEU A O 1
ATOM 549 N N . VAL A 1 73 ? 3.485 -8.973 4.173 1.00 93.19 73 VAL A N 1
ATOM 550 C CA . VAL A 1 73 ? 4.926 -8.871 3.907 1.00 93.19 73 VAL A CA 1
ATOM 551 C C . VAL A 1 73 ? 5.347 -9.866 2.824 1.00 93.19 73 VAL A C 1
ATOM 553 O O . VAL A 1 73 ? 6.065 -9.491 1.899 1.00 93.19 73 VAL A O 1
ATOM 556 N N . ALA A 1 74 ? 4.863 -11.109 2.882 1.00 91.44 74 ALA A N 1
ATOM 557 C CA . ALA A 1 74 ? 5.139 -12.127 1.874 1.00 91.44 74 ALA A CA 1
ATOM 558 C C . ALA A 1 74 ? 4.609 -11.722 0.489 1.00 91.44 74 ALA A C 1
ATOM 560 O O . ALA A 1 74 ? 5.340 -11.830 -0.496 1.00 91.44 74 ALA A O 1
ATOM 561 N N . ALA A 1 75 ? 3.381 -11.196 0.413 1.00 89.69 75 ALA A N 1
ATOM 562 C CA . ALA A 1 75 ? 2.798 -10.680 -0.824 1.00 89.69 75 ALA A CA 1
ATOM 563 C C . ALA A 1 75 ? 3.610 -9.501 -1.382 1.00 89.69 75 ALA A C 1
ATOM 565 O O . ALA A 1 75 ? 3.923 -9.475 -2.573 1.00 89.69 75 ALA A O 1
ATOM 566 N N . ALA A 1 76 ? 4.035 -8.575 -0.521 1.00 91.31 76 ALA A N 1
ATOM 567 C CA . ALA A 1 76 ? 4.878 -7.453 -0.912 1.00 91.31 76 ALA A CA 1
ATOM 568 C C . ALA A 1 76 ? 6.231 -7.930 -1.469 1.00 91.31 76 ALA A C 1
ATOM 570 O O . ALA A 1 76 ? 6.626 -7.536 -2.567 1.00 91.31 76 ALA A O 1
ATOM 571 N N . CYS A 1 77 ? 6.914 -8.842 -0.775 1.00 87.50 77 CYS A N 1
ATOM 572 C CA . CYS A 1 77 ? 8.167 -9.441 -1.237 1.00 87.50 77 CYS A CA 1
ATOM 573 C C . CYS A 1 77 ? 8.003 -10.233 -2.547 1.00 87.50 77 CYS A C 1
ATOM 575 O O . CYS A 1 77 ? 8.863 -10.147 -3.425 1.00 87.50 77 CYS A O 1
ATOM 577 N N . GLY A 1 78 ? 6.896 -10.965 -2.704 1.00 81.31 78 GLY A N 1
ATOM 578 C CA . GLY A 1 78 ? 6.572 -11.725 -3.913 1.00 81.31 78 GLY A CA 1
ATOM 579 C C . GLY A 1 78 ? 6.220 -10.842 -5.115 1.00 81.31 78 GLY A C 1
ATOM 580 O O . GLY A 1 78 ? 6.610 -11.157 -6.240 1.00 81.31 78 GLY A O 1
ATOM 581 N N . SER A 1 79 ? 5.562 -9.698 -4.891 1.00 64.94 79 SER A N 1
ATOM 582 C CA . SER A 1 79 ? 5.193 -8.751 -5.955 1.00 64.94 79 SER A CA 1
ATOM 583 C C . SER A 1 79 ? 6.415 -8.223 -6.712 1.00 64.94 79 SER A C 1
ATOM 585 O O . SER A 1 79 ? 6.407 -8.194 -7.944 1.00 64.94 79 SER A O 1
ATOM 587 N N . ILE A 1 80 ? 7.522 -7.956 -6.009 1.00 59.28 80 ILE A N 1
ATOM 588 C CA . ILE A 1 80 ? 8.792 -7.572 -6.636 1.00 59.28 80 ILE A CA 1
ATOM 589 C C . ILE A 1 80 ? 9.335 -8.679 -7.525 1.00 59.28 80 ILE A C 1
ATOM 591 O O . ILE A 1 80 ? 9.894 -8.368 -8.565 1.00 59.28 80 ILE A O 1
ATOM 595 N N . SER A 1 81 ? 9.175 -9.951 -7.164 1.00 56.59 81 SER A N 1
ATOM 596 C CA . SER A 1 81 ? 9.638 -11.044 -8.021 1.00 56.59 81 SER A CA 1
ATOM 597 C C . SER A 1 81 ? 8.884 -11.048 -9.357 1.00 56.59 81 SER A C 1
ATOM 599 O O . SER A 1 81 ? 9.507 -11.156 -10.409 1.00 56.59 81 SER A O 1
ATOM 601 N N . SER A 1 82 ? 7.570 -10.796 -9.334 1.00 58.25 82 SER A N 1
ATOM 602 C CA . SER A 1 82 ? 6.755 -10.696 -10.554 1.00 58.25 82 SER A CA 1
ATOM 603 C C . SER A 1 82 ? 7.029 -9.433 -11.386 1.00 58.25 82 SER A C 1
ATOM 605 O O . SER A 1 82 ? 7.042 -9.483 -12.615 1.00 58.25 82 SER A O 1
ATOM 607 N N . GLU A 1 83 ? 7.286 -8.296 -10.739 1.00 58.56 83 GLU A N 1
ATOM 608 C CA . GLU A 1 83 ? 7.569 -7.029 -11.418 1.00 58.56 83 GLU A CA 1
ATOM 609 C C . GLU A 1 83 ? 9.014 -6.975 -11.935 1.00 58.56 83 GLU A C 1
ATOM 611 O O . GLU A 1 83 ? 9.253 -6.505 -13.043 1.00 58.56 83 GLU A O 1
ATOM 616 N N . ALA A 1 84 ? 9.972 -7.537 -11.191 1.00 55.91 84 ALA A N 1
ATOM 617 C CA . ALA A 1 84 ? 11.349 -7.731 -11.638 1.00 55.91 84 ALA A CA 1
ATOM 618 C C . ALA A 1 84 ? 11.432 -8.737 -12.793 1.00 55.91 84 ALA A C 1
ATOM 620 O O . ALA A 1 84 ? 12.193 -8.504 -13.727 1.00 55.91 84 ALA A O 1
ATOM 621 N N . ALA A 1 85 ? 10.620 -9.801 -12.778 1.00 55.81 85 ALA A N 1
ATOM 622 C CA . ALA A 1 85 ? 10.502 -10.720 -13.908 1.00 55.81 85 ALA A CA 1
ATOM 623 C C . ALA A 1 85 ? 9.965 -10.008 -15.162 1.00 55.81 85 ALA A C 1
ATOM 625 O O . ALA A 1 85 ? 10.571 -10.118 -16.224 1.00 55.81 85 ALA A O 1
ATOM 626 N N . ARG A 1 86 ? 8.908 -9.187 -15.044 1.00 58.75 86 ARG A N 1
ATOM 627 C CA . ARG A 1 86 ? 8.426 -8.365 -16.174 1.00 58.75 86 ARG A CA 1
ATOM 628 C C . ARG A 1 86 ? 9.451 -7.342 -16.653 1.00 58.75 86 ARG A C 1
ATOM 630 O O . ARG A 1 86 ? 9.584 -7.141 -17.854 1.00 58.75 86 ARG A O 1
ATOM 637 N N . ALA A 1 87 ? 10.169 -6.687 -15.742 1.00 57.91 87 ALA A N 1
ATOM 638 C CA . ALA A 1 87 ? 11.208 -5.726 -16.102 1.00 57.91 87 ALA A CA 1
ATOM 639 C C . ALA A 1 87 ? 12.389 -6.402 -16.819 1.00 57.91 87 ALA A C 1
ATOM 641 O O . ALA A 1 87 ? 12.961 -5.819 -17.737 1.00 57.91 87 ALA A O 1
ATOM 642 N N . TYR A 1 88 ? 12.733 -7.632 -16.429 1.00 53.81 88 TYR A N 1
ATOM 643 C CA . TYR A 1 88 ? 13.718 -8.446 -17.131 1.00 53.81 88 TYR A CA 1
ATOM 644 C C . TYR A 1 88 ? 13.225 -8.835 -18.534 1.00 53.81 88 TYR A C 1
ATOM 646 O O . TYR A 1 88 ? 13.928 -8.582 -19.505 1.00 53.81 88 TYR A O 1
ATOM 654 N N . GLU A 1 89 ? 11.988 -9.322 -18.676 1.00 55.75 89 GLU A N 1
ATOM 655 C CA . GLU A 1 89 ? 11.410 -9.638 -19.993 1.00 55.75 89 GLU A CA 1
ATOM 656 C C . GLU A 1 89 ? 11.284 -8.420 -20.924 1.00 55.75 89 GLU A C 1
ATOM 658 O O . GLU A 1 89 ? 11.432 -8.552 -22.140 1.00 55.75 89 GLU A O 1
ATOM 663 N N . ALA A 1 90 ? 11.004 -7.233 -20.381 1.00 58.31 90 ALA A N 1
ATOM 664 C CA . ALA A 1 90 ? 10.961 -5.995 -21.157 1.00 58.31 90 ALA A CA 1
ATOM 665 C C . ALA A 1 90 ? 12.354 -5.608 -21.679 1.00 58.31 90 ALA A C 1
ATOM 667 O O . ALA A 1 90 ? 12.492 -5.272 -22.853 1.00 58.31 90 ALA A O 1
ATOM 668 N N . ARG A 1 91 ? 13.392 -5.736 -20.841 1.00 55.19 91 ARG A N 1
ATOM 669 C CA . ARG A 1 91 ? 14.789 -5.511 -21.249 1.00 55.19 91 ARG A CA 1
ATOM 670 C C . ARG A 1 91 ? 15.269 -6.526 -22.280 1.00 55.19 91 ARG A C 1
ATOM 672 O O . ARG A 1 91 ? 15.962 -6.145 -23.214 1.00 55.19 91 ARG A O 1
ATOM 679 N N . GLU A 1 92 ? 14.884 -7.793 -22.147 1.00 56.75 92 GLU A N 1
ATOM 680 C CA . GLU A 1 92 ? 15.195 -8.822 -23.148 1.00 56.75 92 GLU A CA 1
ATOM 681 C C . GLU A 1 92 ? 14.528 -8.511 -24.496 1.00 56.75 92 GLU A C 1
ATOM 683 O O . GLU A 1 92 ? 15.169 -8.644 -25.535 1.00 56.75 92 GLU A O 1
ATOM 688 N N . ARG A 1 93 ? 13.282 -8.011 -24.503 1.00 55.94 93 ARG A N 1
ATOM 689 C CA . ARG A 1 93 ? 12.629 -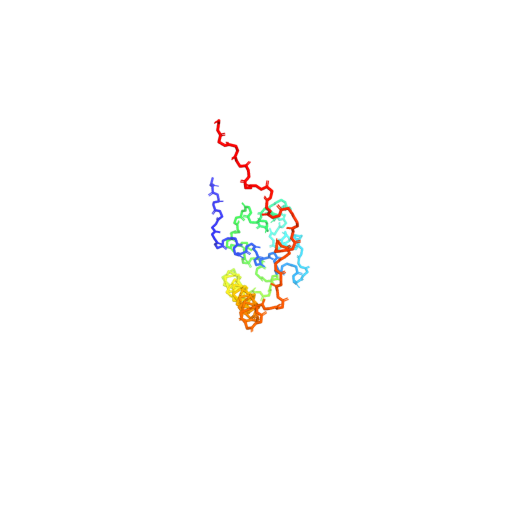7.546 -25.740 1.00 55.94 93 ARG A CA 1
ATOM 690 C C . ARG A 1 93 ? 13.324 -6.337 -26.361 1.00 55.94 93 ARG A C 1
ATOM 692 O O . ARG A 1 93 ? 13.530 -6.331 -27.568 1.00 55.94 93 ARG A O 1
ATOM 699 N N . GLU A 1 94 ? 13.702 -5.332 -25.573 1.00 60.59 94 GLU A N 1
ATOM 700 C CA . GLU A 1 94 ? 14.469 -4.178 -26.073 1.00 60.59 94 GLU A CA 1
ATOM 701 C C . GLU A 1 94 ? 15.844 -4.594 -26.623 1.00 60.59 94 GLU A C 1
ATOM 703 O O . GLU A 1 94 ? 16.272 -4.101 -27.669 1.00 60.59 94 GLU A O 1
ATOM 708 N N . SER A 1 95 ? 16.511 -5.545 -25.963 1.00 59.88 95 SER A N 1
ATOM 709 C CA . SER A 1 95 ? 17.784 -6.123 -26.409 1.00 59.88 95 SER A CA 1
ATOM 710 C C . SER A 1 95 ? 17.631 -6.891 -27.725 1.00 59.88 95 SER A C 1
ATOM 712 O O . SER A 1 95 ? 18.425 -6.691 -28.640 1.00 59.88 95 SER A O 1
ATOM 714 N N . GLN A 1 96 ? 16.567 -7.691 -27.875 1.00 63.66 96 GLN A N 1
ATOM 715 C CA . GLN A 1 96 ? 16.247 -8.386 -29.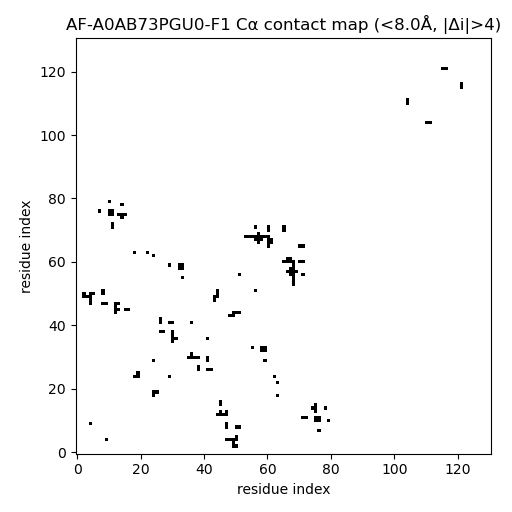129 1.00 63.66 96 GLN A CA 1
ATOM 716 C C . GLN A 1 96 ? 15.942 -7.406 -30.267 1.00 63.66 96 GLN A C 1
ATOM 718 O O . GLN A 1 96 ? 16.494 -7.556 -31.347 1.00 63.66 96 GLN A O 1
ATOM 723 N N . ILE A 1 97 ? 15.151 -6.355 -30.020 1.00 70.94 97 ILE A N 1
ATOM 724 C CA . ILE A 1 97 ? 14.878 -5.308 -31.023 1.00 70.94 97 ILE A CA 1
ATOM 725 C C . ILE A 1 97 ? 16.178 -4.620 -31.463 1.00 70.94 97 ILE A C 1
ATOM 727 O O . ILE A 1 97 ? 16.365 -4.336 -32.645 1.00 70.94 97 ILE A O 1
ATOM 731 N N . THR A 1 98 ? 17.082 -4.357 -30.518 1.00 66.56 98 THR A N 1
ATOM 732 C CA . THR A 1 98 ? 18.382 -3.738 -30.806 1.00 66.56 98 THR A CA 1
ATOM 733 C C . THR A 1 98 ? 19.286 -4.685 -31.595 1.00 66.56 98 THR A C 1
ATOM 735 O O . THR A 1 98 ? 19.922 -4.253 -32.552 1.00 66.56 98 THR A O 1
ATOM 738 N N . ASN A 1 99 ? 19.322 -5.971 -31.238 1.00 69.50 99 ASN A N 1
ATOM 739 C CA . ASN A 1 99 ? 20.119 -6.972 -31.943 1.00 69.50 99 ASN A CA 1
ATOM 740 C C . ASN A 1 99 ? 19.602 -7.215 -33.368 1.00 69.50 99 ASN A C 1
ATOM 742 O O . ASN A 1 99 ? 20.388 -7.178 -34.306 1.00 69.50 99 ASN A O 1
ATOM 746 N N . ASP A 1 100 ? 18.288 -7.350 -33.550 1.00 74.62 100 ASP A N 1
ATOM 747 C CA . ASP A 1 100 ? 17.665 -7.500 -34.871 1.00 74.62 100 ASP A CA 1
ATOM 748 C C . ASP A 1 100 ? 17.920 -6.274 -35.765 1.00 74.62 100 ASP A C 1
ATOM 750 O O . ASP A 1 100 ? 18.125 -6.399 -36.975 1.00 74.62 100 ASP A O 1
ATOM 754 N N . LEU A 1 101 ? 17.938 -5.070 -35.178 1.00 76.62 101 LEU A N 1
ATOM 755 C CA . LEU A 1 101 ? 18.305 -3.848 -35.892 1.00 76.62 101 LEU A CA 1
ATOM 756 C C . LEU A 1 101 ? 19.780 -3.863 -36.317 1.00 76.62 101 LEU A C 1
ATOM 758 O O . LEU A 1 101 ? 20.082 -3.497 -37.452 1.00 76.6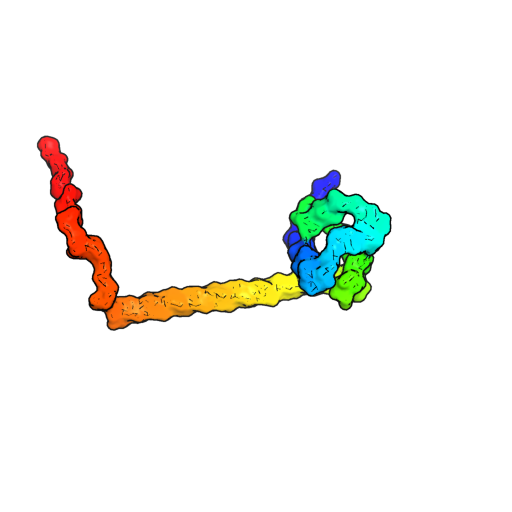2 101 LEU A O 1
ATOM 762 N N . ILE A 1 102 ? 20.684 -4.296 -35.435 1.00 78.12 102 ILE A N 1
ATOM 763 C CA . ILE A 1 102 ? 22.114 -4.437 -35.742 1.00 78.12 102 ILE A CA 1
ATOM 764 C C . ILE A 1 102 ? 22.322 -5.465 -36.858 1.00 78.12 102 ILE A C 1
ATOM 766 O O . ILE A 1 102 ? 23.029 -5.169 -37.820 1.00 78.12 102 ILE A O 1
ATOM 770 N N . ASP A 1 103 ? 21.664 -6.622 -36.783 1.00 78.88 103 ASP A N 1
ATOM 771 C CA . ASP A 1 103 ? 21.773 -7.682 -37.788 1.00 78.88 103 ASP A CA 1
ATOM 772 C C . ASP A 1 103 ? 21.245 -7.224 -39.154 1.00 78.88 103 ASP A C 1
ATOM 774 O O . ASP A 1 103 ? 21.853 -7.506 -40.187 1.00 78.88 103 ASP A O 1
ATOM 778 N N . ARG A 1 104 ? 20.163 -6.434 -39.187 1.00 77.00 104 ARG A N 1
ATOM 779 C CA . ARG A 1 104 ? 19.645 -5.840 -40.428 1.00 77.00 104 ARG A CA 1
ATOM 780 C C . ARG A 1 104 ? 20.593 -4.794 -41.025 1.00 77.00 104 ARG A C 1
ATOM 782 O O . ARG A 1 104 ? 20.769 -4.781 -42.241 1.00 77.00 104 ARG A O 1
ATOM 789 N N . ILE A 1 105 ? 21.193 -3.931 -40.201 1.00 75.50 105 ILE A N 1
ATOM 790 C CA . ILE A 1 105 ? 22.193 -2.944 -40.651 1.00 75.50 105 ILE A CA 1
ATOM 791 C C . ILE A 1 105 ? 23.450 -3.658 -41.169 1.00 75.50 105 ILE A C 1
ATOM 793 O O . ILE A 1 105 ? 24.030 -3.235 -42.163 1.00 75.50 105 ILE A O 1
ATOM 797 N N . ALA A 1 106 ? 23.854 -4.758 -40.529 1.00 74.75 106 ALA A N 1
ATOM 798 C CA . ALA A 1 106 ? 24.993 -5.564 -40.957 1.00 74.75 106 ALA A CA 1
ATOM 799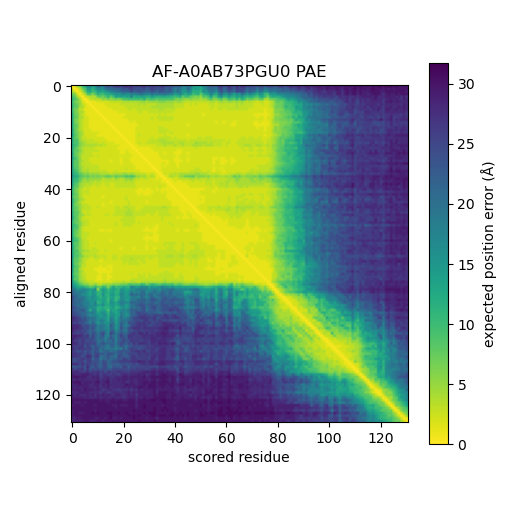 C C . ALA A 1 106 ? 24.720 -6.348 -42.253 1.00 74.75 106 ALA A C 1
ATOM 801 O O . ALA A 1 106 ? 25.640 -6.545 -43.046 1.00 74.75 106 ALA A O 1
ATOM 802 N N . ALA A 1 107 ? 23.477 -6.788 -42.474 1.00 80.25 107 ALA A N 1
ATOM 803 C CA . ALA A 1 107 ? 23.070 -7.498 -43.686 1.00 80.25 107 ALA A CA 1
ATOM 804 C C . ALA A 1 107 ? 22.912 -6.575 -44.907 1.00 80.25 107 ALA A C 1
ATOM 806 O O . ALA A 1 107 ? 23.148 -7.029 -46.024 1.00 80.25 107 ALA A O 1
ATOM 807 N N . HIS A 1 108 ? 22.535 -5.309 -44.688 1.00 75.50 108 HIS A N 1
ATOM 808 C CA . HIS A 1 108 ? 22.304 -4.312 -45.740 1.00 75.50 108 HIS A CA 1
ATOM 809 C C . HIS A 1 108 ? 22.924 -2.948 -45.394 1.00 75.50 108 HIS A C 1
ATOM 811 O O . HIS A 1 108 ? 22.204 -1.959 -45.215 1.00 75.50 108 HIS A O 1
ATOM 817 N N . PRO A 1 109 ? 24.259 -2.860 -45.262 1.00 69.62 109 PRO A N 1
ATOM 818 C CA . PRO A 1 109 ? 24.931 -1.602 -44.946 1.00 69.62 109 PRO A CA 1
ATOM 819 C C . PRO A 1 109 ? 24.726 -0.529 -46.030 1.00 69.62 109 PRO A C 1
ATOM 821 O O . PRO A 1 109 ? 24.818 0.660 -45.733 1.00 69.62 109 PRO A O 1
ATOM 824 N N . GLU A 1 110 ? 24.419 -0.927 -47.269 1.00 70.31 110 GLU A N 1
ATOM 825 C CA . GLU A 1 110 ? 24.138 -0.046 -48.407 1.00 70.31 110 GLU A CA 1
ATOM 826 C C . GLU A 1 110 ? 22.875 0.818 -48.251 1.00 70.31 110 GLU A C 1
ATOM 828 O O . GLU A 1 110 ? 22.785 1.876 -48.871 1.00 70.31 110 GLU A O 1
ATOM 833 N N . ASP A 1 111 ? 21.926 0.404 -47.407 1.00 70.69 111 ASP A N 1
ATOM 834 C CA . ASP A 1 111 ? 20.662 1.121 -47.192 1.00 70.69 111 ASP A CA 1
ATOM 835 C C . ASP A 1 111 ? 20.781 2.247 -46.148 1.00 70.69 111 ASP A C 1
ATOM 837 O O . ASP A 1 111 ? 19.879 3.080 -46.006 1.00 70.69 111 ASP A O 1
ATOM 841 N N . TYR A 1 112 ? 21.893 2.289 -45.410 1.00 66.94 112 TYR A N 1
ATOM 842 C CA . TYR A 1 112 ? 22.134 3.225 -44.314 1.00 66.94 112 TYR A CA 1
ATOM 843 C C . TYR A 1 112 ? 23.311 4.155 -44.645 1.00 66.94 112 TYR A C 1
ATOM 845 O O . TYR A 1 112 ? 24.399 4.055 -44.081 1.00 66.94 112 TYR A O 1
ATOM 853 N N . ASP A 1 113 ? 23.078 5.103 -45.555 1.00 63.09 113 ASP A N 1
ATOM 854 C CA . ASP A 1 113 ? 24.038 6.162 -45.889 1.00 63.09 113 ASP A CA 1
ATOM 855 C C . ASP A 1 113 ? 24.180 7.150 -44.709 1.00 63.09 113 ASP A C 1
ATOM 857 O O . ASP A 1 113 ? 23.230 7.836 -44.316 1.00 63.09 113 ASP A O 1
ATOM 861 N N . VAL A 1 114 ? 25.381 7.260 -44.130 1.00 63.72 114 VAL A N 1
ATOM 862 C CA . VAL A 1 114 ? 25.679 8.257 -43.089 1.00 63.72 114 VAL A CA 1
ATOM 863 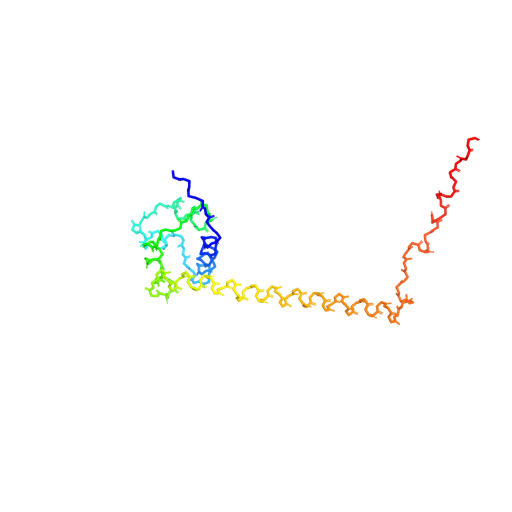C C . VAL A 1 114 ? 25.655 9.642 -43.740 1.00 63.72 114 VAL A C 1
ATOM 865 O O . VAL A 1 114 ? 26.474 9.930 -44.612 1.00 63.72 114 VAL A O 1
ATOM 868 N N . ALA A 1 115 ? 24.750 10.526 -43.308 1.00 58.09 115 ALA A N 1
ATOM 869 C CA . ALA A 1 115 ? 24.595 11.880 -43.864 1.00 58.09 115 ALA A CA 1
ATOM 870 C C . ALA A 1 115 ? 25.901 12.711 -43.877 1.00 58.09 115 ALA A C 1
ATOM 872 O O . ALA A 1 115 ? 26.033 13.633 -44.678 1.00 58.09 115 ALA A O 1
ATOM 873 N N . ALA A 1 116 ? 26.889 12.341 -43.054 1.00 56.28 116 ALA A N 1
ATOM 874 C CA . ALA A 1 116 ? 28.226 12.930 -43.028 1.00 56.28 116 ALA A CA 1
ATOM 875 C C . ALA A 1 116 ? 29.054 12.688 -44.311 1.00 56.28 116 ALA A C 1
ATOM 877 O O . ALA A 1 116 ? 29.896 13.511 -44.649 1.00 56.28 116 ALA A O 1
ATOM 878 N N . ASN A 1 117 ? 28.804 11.611 -45.069 1.00 57.25 117 ASN A N 1
ATOM 879 C CA . ASN A 1 117 ? 29.551 11.313 -46.304 1.00 57.25 117 ASN A CA 1
ATOM 880 C C . ASN A 1 117 ? 29.174 12.231 -47.480 1.00 57.25 117 ASN A C 1
ATOM 882 O O . ASN A 1 117 ? 29.904 12.298 -48.469 1.00 57.25 117 ASN A O 1
ATOM 886 N N . ARG A 1 118 ? 28.030 12.921 -47.393 1.00 55.41 118 ARG A N 1
ATOM 887 C CA . ARG A 1 118 ? 27.569 13.896 -48.395 1.00 55.41 118 ARG A CA 1
ATOM 888 C C . ARG A 1 118 ? 27.663 15.339 -47.912 1.00 55.41 118 ARG A C 1
ATOM 890 O O . ARG A 1 118 ? 27.207 16.230 -48.624 1.00 55.41 118 ARG A O 1
ATOM 897 N N . ASP A 1 119 ? 28.230 15.569 -46.730 1.00 59.44 119 ASP A N 1
ATOM 898 C CA . ASP A 1 119 ? 28.418 16.915 -46.209 1.00 59.44 119 ASP A CA 1
ATOM 899 C C . ASP A 1 119 ? 29.560 17.617 -46.977 1.00 59.44 119 ASP A C 1
ATOM 901 O O . ASP A 1 119 ? 30.712 17.175 -46.909 1.00 59.44 119 ASP A O 1
ATOM 905 N N . PRO A 1 120 ? 29.287 18.709 -47.718 1.00 57.88 120 PRO A N 1
ATOM 906 C CA . PRO A 1 120 ? 30.327 19.477 -48.397 1.00 57.88 120 PRO A CA 1
ATOM 907 C C . PRO A 1 120 ? 31.343 20.130 -47.435 1.00 57.88 120 PRO A C 1
ATOM 909 O O . PRO A 1 120 ? 32.433 20.488 -47.881 1.00 57.88 120 PRO A O 1
ATOM 912 N N . ASN A 1 121 ? 31.043 20.244 -46.134 1.00 58.25 121 ASN A N 1
ATOM 913 C CA . ASN A 1 121 ? 31.965 20.728 -45.099 1.00 58.25 121 ASN A CA 1
ATOM 914 C C . ASN A 1 121 ? 32.883 19.638 -44.517 1.00 58.25 121 ASN A C 1
ATOM 916 O O . ASN A 1 121 ? 33.745 19.965 -43.702 1.00 58.25 121 ASN A O 1
ATOM 920 N N . ALA A 1 122 ? 32.788 18.370 -44.941 1.00 59.75 122 ALA A N 1
ATOM 921 C CA . ALA A 1 122 ? 33.599 17.275 -44.385 1.00 59.75 122 ALA A CA 1
ATOM 922 C C . ALA A 1 122 ? 35.128 17.458 -44.542 1.00 59.75 122 ALA A C 1
ATOM 924 O O . ALA A 1 122 ? 35.910 16.729 -43.937 1.00 59.75 122 ALA A O 1
ATOM 925 N N . ARG A 1 123 ? 35.577 18.429 -45.351 1.00 56.75 123 ARG A N 1
ATOM 926 C CA . ARG A 1 123 ? 36.995 18.769 -45.555 1.00 56.75 123 ARG A CA 1
ATOM 927 C C . ARG A 1 123 ? 37.434 20.100 -44.930 1.00 56.75 123 ARG A C 1
ATOM 929 O O . ARG A 1 123 ? 38.572 20.500 -45.160 1.00 56.75 123 ARG A O 1
ATOM 936 N N . LEU A 1 124 ? 36.579 20.786 -44.166 1.00 56.59 124 LEU A N 1
ATOM 937 C CA . LEU A 1 124 ? 36.861 22.149 -43.691 1.00 56.59 124 LEU A CA 1
ATOM 938 C C . LEU A 1 124 ? 37.772 22.237 -42.447 1.00 56.59 124 LEU A C 1
ATOM 940 O O . LEU A 1 124 ? 38.101 23.342 -42.037 1.00 56.59 124 LEU A O 1
ATOM 944 N N . GLU A 1 125 ? 38.225 21.110 -41.883 1.00 55.28 125 GLU A N 1
ATOM 945 C CA . GLU A 1 125 ? 39.160 21.080 -40.736 1.00 55.28 125 GLU A CA 1
ATOM 946 C C . GLU A 1 125 ? 40.560 20.527 -41.075 1.00 55.28 125 GLU A C 1
ATOM 948 O O . GLU A 1 125 ? 41.327 20.177 -40.184 1.00 55.28 125 GLU A O 1
ATOM 953 N N . ALA A 1 126 ? 40.924 20.438 -42.361 1.00 56.41 126 ALA A N 1
ATOM 954 C CA . ALA A 1 126 ? 42.263 19.993 -42.776 1.00 56.41 126 ALA A CA 1
ATOM 955 C C . ALA A 1 126 ? 43.296 21.133 -42.924 1.00 56.41 126 ALA A C 1
ATOM 957 O O . ALA A 1 126 ? 44.436 20.866 -43.294 1.00 56.41 126 ALA A O 1
ATOM 958 N N . GLU A 1 127 ? 42.925 22.383 -42.638 1.00 56.59 127 GLU A N 1
ATOM 959 C CA . GLU A 1 127 ? 43.858 23.514 -42.545 1.00 56.59 127 GLU A CA 1
ATOM 960 C C . GLU A 1 127 ? 44.044 23.912 -41.076 1.00 56.59 127 GLU A C 1
ATOM 962 O O . GLU A 1 127 ? 43.548 24.932 -40.605 1.00 56.59 127 GLU A O 1
ATOM 967 N N . THR A 1 128 ? 44.781 23.090 -40.329 1.00 62.00 128 THR A N 1
ATOM 968 C CA . THR A 1 128 ? 45.583 23.620 -39.223 1.00 62.00 128 THR A CA 1
ATOM 969 C C . THR A 1 128 ? 46.761 24.367 -39.853 1.00 62.00 128 THR A C 1
ATOM 971 O O . THR A 1 128 ? 47.536 23.725 -40.566 1.00 62.00 128 THR A O 1
ATOM 974 N N . PRO A 1 129 ? 46.902 25.691 -39.664 1.00 59.75 129 PRO A N 1
ATOM 975 C CA . PRO A 1 129 ? 48.090 26.396 -40.121 1.00 59.75 129 PRO A CA 1
ATOM 976 C C .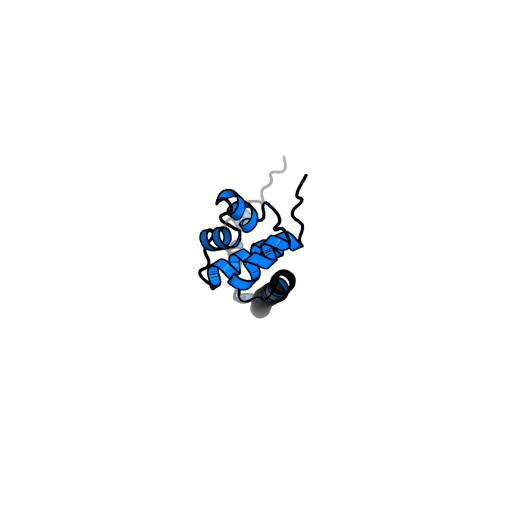 PRO A 1 129 ? 49.284 25.887 -39.307 1.00 59.75 129 PRO A C 1
ATOM 978 O O . PRO A 1 129 ? 49.231 25.928 -38.078 1.00 59.75 129 PRO A O 1
ATOM 981 N N . ASP A 1 130 ? 50.331 25.403 -39.973 1.00 61.94 130 ASP A N 1
ATOM 982 C CA . ASP A 1 130 ? 51.664 25.376 -39.365 1.00 61.94 130 ASP A CA 1
ATOM 983 C C . ASP A 1 130 ? 52.198 26.823 -39.368 1.00 61.94 130 ASP A C 1
ATOM 985 O O . ASP A 1 130 ? 52.042 27.524 -40.372 1.00 61.94 130 ASP A O 1
ATOM 989 N N . ASP A 1 131 ? 52.746 27.254 -38.225 1.00 55.66 131 ASP A N 1
ATOM 990 C CA . ASP A 1 131 ? 53.268 28.606 -37.924 1.00 55.66 131 ASP A CA 1
ATOM 991 C C . ASP A 1 131 ? 54.154 29.243 -39.019 1.00 55.66 131 ASP A C 1
ATOM 993 O O . ASP A 1 131 ? 55.021 28.543 -39.601 1.00 55.66 131 ASP A O 1
#

Nearest PDB structures (foldseek):
  5fd4-assembly2_B  TM=8.160E-01  e=1.969E+00  Streptococcus suis 05ZYH33
  6hu8-assembly1_A  TM=8.148E-01  e=2.865E+00  Streptococcus vestibularis F0396
  5d50-assembly1_C  TM=7.490E-01  e=3.549E+00  Salmonella phage SPC32H
  5jub-assembly1_B  TM=8.308E-01  e=5.746E+00  Streptococcus thermophilus LMD-9
  6qer-assembly4_D  TM=8.209E-01  e=9.814E+00  Streptococcus thermophilus LMD-9

Sequence (131 aa):
MDSSTTRTDLVICKYISQAMEANGITQADLSKALEGRSKGYISDRVLGKRSWAISELDRLAPLFGLPDALSLVAAACGSISSEAARAYEARERESQITNDLIDRIAAHPEDYDVAANRDPNARLEAETPDD

Solvent-accessible surface area (backbone atoms only — not comparable to full-atom values): 7595 Å² total; per-residue (Å²): 132,86,71,73,62,46,75,65,41,46,38,41,19,53,39,52,50,52,53,21,64,76,69,73,52,49,73,65,54,56,19,56,58,57,79,59,48,52,71,65,63,50,50,37,27,54,71,44,71,34,63,79,52,65,76,53,38,37,49,46,14,57,81,75,79,29,90,29,32,66,55,43,49,51,49,20,60,50,48,50,55,58,52,52,48,51,53,48,54,51,51,52,50,55,50,49,54,51,48,54,50,50,52,50,45,70,74,44,56,86,80,61,75,61,71,67,83,74,41,89,66,75,68,74,79,76,77,72,82,79,132

Organism: Bifidobacterium adolescentis (NCBI:txid1680)

Mean predicted aligned error: 14.69 Å

pLDDT: mean 79.05, std 16.07, range [42.19, 96.62]

InterPro domains:
  IPR001387 Cro/C1-type, helix-turn-helix domain [PS50943] (16-70)
  IPR001387 Cro/C1-type, helix-turn-helix domain [cd00093] (14-67)
  IPR010982 Lambda repressor-like, DNA-binding domain superfamily [G3DSA:1.10.260.40] (2-74)
  IPR010982 Lambda repressor-like, DNA-binding domain superfamily [SSF47413] (11-72)

Radius of gyration: 27.17 Å; Cα contacts (8 Å, |Δi|>4): 92; chains: 1; bounding box: 63×41×66 Å